Protein AF-A0A8F6MH84-F1 (afdb_monomer)

Structure (mmCIF, N/CA/C/O backbone):
data_AF-A0A8F6MH84-F1
#
_entry.id   AF-A0A8F6MH84-F1
#
loop_
_atom_site.group_PDB
_atom_site.id
_atom_site.type_symbol
_atom_site.label_atom_id
_atom_site.label_alt_id
_atom_site.label_comp_id
_atom_site.label_asym_id
_atom_site.label_entity_id
_atom_site.label_seq_id
_atom_site.pdbx_PDB_ins_code
_atom_site.Cartn_x
_atom_site.Cartn_y
_atom_site.Cartn_z
_atom_site.occupancy
_atom_site.B_iso_or_equiv
_atom_site.auth_seq_id
_atom_site.auth_comp_id
_atom_site.auth_asym_id
_atom_site.auth_atom_id
_atom_site.pdbx_PDB_model_num
ATOM 1 N N . MET A 1 1 ? 9.974 -7.504 -6.153 1.00 73.50 1 MET A N 1
ATOM 2 C CA . MET A 1 1 ? 9.550 -6.147 -6.557 1.00 73.50 1 MET A CA 1
ATOM 3 C C . MET A 1 1 ? 8.212 -5.736 -5.960 1.00 73.50 1 MET A C 1
ATOM 5 O O . MET A 1 1 ? 8.173 -4.753 -5.238 1.00 73.50 1 MET A O 1
ATOM 9 N N . ARG A 1 2 ? 7.103 -6.448 -6.228 1.00 77.94 2 ARG A N 1
ATOM 10 C CA . ARG A 1 2 ? 5.783 -6.047 -5.703 1.00 77.94 2 ARG A CA 1
ATOM 11 C C . ARG A 1 2 ? 5.689 -6.111 -4.172 1.00 77.94 2 ARG A C 1
ATOM 13 O O . ARG A 1 2 ? 5.388 -5.097 -3.559 1.00 77.94 2 ARG A O 1
ATOM 20 N N . ASN A 1 3 ? 6.020 -7.259 -3.575 1.00 82.62 3 ASN A N 1
ATOM 21 C CA . ASN A 1 3 ? 6.021 -7.410 -2.115 1.00 82.62 3 ASN A CA 1
ATOM 22 C C . ASN A 1 3 ? 6.933 -6.381 -1.430 1.00 82.62 3 ASN A C 1
ATOM 24 O O . ASN A 1 3 ? 6.510 -5.758 -0.470 1.00 82.62 3 ASN A O 1
ATOM 28 N N . GLU A 1 4 ? 8.130 -6.140 -1.972 1.00 85.44 4 GLU A N 1
ATOM 29 C CA . GLU A 1 4 ? 9.074 -5.151 -1.429 1.00 85.44 4 GLU A CA 1
ATOM 30 C C . GLU A 1 4 ? 8.508 -3.726 -1.455 1.00 85.44 4 GLU A C 1
ATOM 32 O O . GLU A 1 4 ? 8.646 -2.992 -0.482 1.00 85.44 4 GLU A O 1
ATOM 37 N N . TYR A 1 5 ? 7.814 -3.346 -2.533 1.00 85.25 5 TYR A N 1
ATOM 38 C CA . TYR A 1 5 ? 7.104 -2.071 -2.596 1.00 85.25 5 TYR A CA 1
ATOM 39 C C . TYR A 1 5 ? 5.955 -2.004 -1.581 1.00 85.25 5 TYR A C 1
ATOM 41 O O . TYR A 1 5 ? 5.779 -0.978 -0.932 1.00 85.25 5 TYR A O 1
ATOM 49 N N . GLU A 1 6 ? 5.178 -3.078 -1.417 1.00 86.31 6 GLU A N 1
ATOM 50 C CA . GLU A 1 6 ? 4.079 -3.128 -0.445 1.00 86.31 6 GLU A CA 1
ATOM 51 C C . GLU A 1 6 ? 4.586 -3.045 1.002 1.00 86.31 6 GLU A C 1
ATOM 53 O O . GLU A 1 6 ? 3.969 -2.371 1.827 1.00 86.31 6 GLU A O 1
ATOM 58 N N . GLU A 1 7 ? 5.706 -3.697 1.314 1.00 88.56 7 GLU A N 1
ATOM 59 C CA . GLU A 1 7 ? 6.374 -3.615 2.615 1.00 88.56 7 GLU A CA 1
ATOM 60 C C . GLU A 1 7 ? 6.944 -2.216 2.855 1.00 88.56 7 GLU A C 1
ATOM 62 O O . GLU A 1 7 ? 6.592 -1.586 3.852 1.00 88.56 7 GLU A O 1
ATOM 67 N N . TRP A 1 8 ? 7.690 -1.668 1.892 1.00 87.88 8 TRP A N 1
ATOM 68 C CA . TRP A 1 8 ? 8.205 -0.300 1.961 1.00 87.88 8 TRP A CA 1
ATOM 69 C C . TRP A 1 8 ? 7.083 0.728 2.127 1.00 87.88 8 TRP A C 1
ATOM 71 O O . TRP A 1 8 ? 7.198 1.648 2.941 1.00 87.88 8 TRP A O 1
ATOM 81 N N . LEU A 1 9 ? 5.982 0.578 1.379 1.00 86.12 9 LEU A N 1
ATOM 82 C CA . LEU A 1 9 ? 4.846 1.489 1.444 1.00 86.12 9 LEU A CA 1
ATOM 83 C C . LEU A 1 9 ? 4.220 1.442 2.834 1.00 86.12 9 LEU A C 1
ATOM 85 O O . LEU A 1 9 ? 3.969 2.504 3.388 1.00 86.12 9 LEU A O 1
ATOM 89 N N . LYS A 1 10 ? 4.036 0.255 3.428 1.00 87.19 10 LYS A N 1
ATOM 90 C CA . LYS A 1 10 ? 3.501 0.093 4.795 1.00 87.19 10 LYS A CA 1
ATOM 91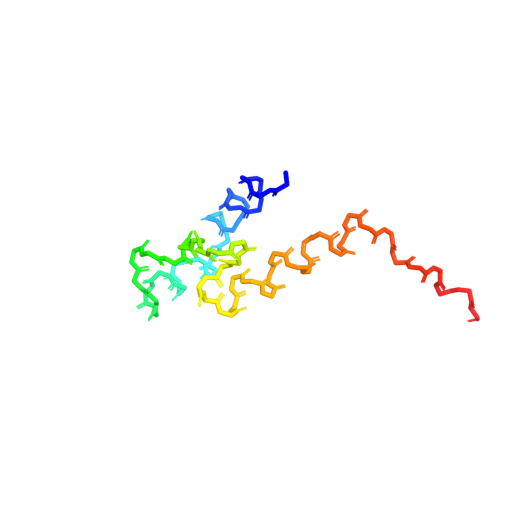 C C . LYS A 1 10 ? 4.339 0.802 5.860 1.00 87.19 10 LYS A C 1
ATOM 93 O O . LYS A 1 10 ? 3.777 1.246 6.861 1.00 87.19 10 LYS A O 1
ATOM 98 N N . GLU A 1 11 ? 5.645 0.932 5.648 1.00 88.50 11 GLU A N 1
ATOM 99 C CA . GLU A 1 11 ? 6.549 1.665 6.541 1.00 88.50 11 GLU A CA 1
ATOM 100 C C . GLU A 1 11 ? 6.463 3.191 6.369 1.00 88.50 11 GLU A C 1
ATOM 102 O O . GLU A 1 11 ? 6.854 3.940 7.268 1.00 88.50 11 GLU A O 1
ATOM 107 N N . GLN A 1 12 ? 5.923 3.686 5.249 1.00 85.25 12 GLN A N 1
ATOM 108 C CA . GLN A 1 12 ? 5.814 5.121 5.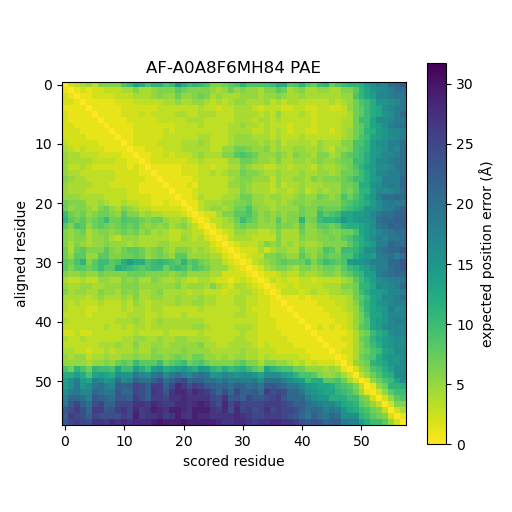009 1.00 85.25 12 GLN A CA 1
ATOM 109 C C . GLN A 1 12 ? 4.682 5.760 5.830 1.00 85.25 12 GLN A C 1
ATOM 111 O O . GLN A 1 12 ? 3.572 5.227 5.909 1.00 85.25 12 GLN A O 1
ATOM 116 N N . PRO A 1 13 ? 4.875 6.987 6.350 1.00 84.25 13 PRO A N 1
ATOM 117 C CA . PRO A 1 13 ? 3.827 7.704 7.080 1.00 84.25 13 PRO A CA 1
ATOM 118 C C . PRO A 1 13 ? 2.582 7.970 6.219 1.00 84.25 13 PRO A C 1
ATOM 120 O O . PRO A 1 13 ? 1.465 7.993 6.740 1.00 84.25 13 PRO A O 1
ATOM 123 N N . ILE A 1 14 ? 2.757 8.098 4.897 1.00 84.00 14 ILE A N 1
ATOM 124 C CA . ILE A 1 14 ? 1.661 8.290 3.939 1.00 84.00 14 ILE A CA 1
ATOM 125 C C . ILE A 1 14 ? 0.723 7.078 3.868 1.00 84.00 14 ILE A C 1
ATOM 127 O O . ILE A 1 14 ? -0.440 7.232 3.508 1.00 84.00 14 ILE A O 1
ATOM 131 N N . TYR A 1 15 ? 1.167 5.883 4.264 1.00 85.88 15 TYR A N 1
ATOM 132 C CA . TYR A 1 15 ? 0.333 4.684 4.226 1.00 85.88 15 TYR A CA 1
ATOM 133 C C . TYR A 1 15 ? -0.865 4.769 5.161 1.00 85.88 15 TYR A C 1
ATOM 135 O O . TYR A 1 15 ? -1.966 4.394 4.776 1.00 85.88 15 TYR A O 1
ATOM 143 N N . LYS A 1 16 ? -0.703 5.354 6.353 1.00 84.69 16 LYS A N 1
ATOM 144 C CA . LYS A 1 16 ? -1.838 5.592 7.262 1.00 84.69 16 LYS A CA 1
ATOM 145 C C . LYS A 1 16 ? -2.877 6.512 6.626 1.00 84.69 16 LYS A C 1
ATOM 147 O O . LYS A 1 16 ? -4.074 6.280 6.755 1.00 84.69 16 LYS A O 1
ATOM 152 N N . THR A 1 17 ? -2.418 7.529 5.903 1.00 86.94 17 THR A N 1
ATOM 153 C CA . THR A 1 17 ? -3.276 8.447 5.150 1.00 86.94 17 THR A CA 1
ATOM 154 C C . THR A 1 17 ? -3.962 7.748 3.977 1.00 86.94 17 THR A C 1
ATOM 156 O O . THR A 1 17 ? -5.147 7.968 3.747 1.00 86.94 17 THR A O 1
ATOM 159 N N . LEU A 1 18 ? -3.250 6.872 3.268 1.00 83.75 18 LEU A N 1
ATOM 160 C CA . LEU A 1 18 ? -3.795 6.054 2.188 1.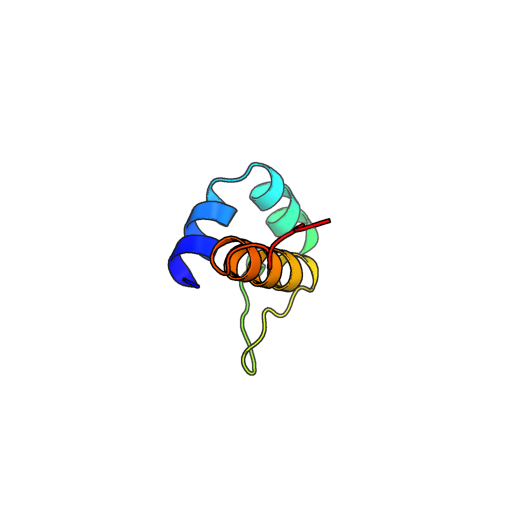00 83.75 18 LEU A CA 1
ATOM 161 C C . LEU A 1 18 ? -4.864 5.082 2.711 1.00 83.75 18 LEU A C 1
ATOM 163 O O . LEU A 1 18 ? -5.946 5.014 2.139 1.00 83.75 18 LEU A O 1
ATOM 167 N N . VAL A 1 19 ? -4.623 4.405 3.835 1.00 86.88 19 VAL A N 1
ATOM 168 C CA . VAL A 1 19 ? -5.614 3.539 4.497 1.00 86.88 19 VAL A CA 1
ATOM 169 C C . VAL A 1 19 ? -6.819 4.344 4.986 1.00 86.88 19 VAL A C 1
ATOM 171 O O . VAL A 1 19 ? -7.950 3.884 4.876 1.00 86.88 19 VAL A O 1
ATOM 174 N N . PHE A 1 20 ? -6.617 5.565 5.482 1.00 85.06 20 PHE A N 1
ATOM 175 C CA . PHE A 1 20 ? -7.725 6.434 5.878 1.00 85.06 20 PHE A CA 1
ATOM 176 C C . PHE A 1 20 ? -8.596 6.859 4.684 1.00 85.06 20 PHE A C 1
ATOM 178 O O . PHE A 1 20 ? -9.818 6.865 4.789 1.00 85.06 20 PHE A O 1
ATOM 185 N N . GLN A 1 21 ? -7.982 7.194 3.544 1.00 83.19 21 GLN A N 1
ATOM 186 C CA . GLN A 1 21 ? -8.699 7.654 2.348 1.00 83.19 21 GLN A CA 1
ATOM 187 C C . GLN A 1 21 ? -9.361 6.516 1.561 1.00 83.19 21 GLN A C 1
ATOM 189 O O . GLN A 1 21 ? -10.479 6.669 1.076 1.00 83.19 21 GLN A O 1
ATOM 194 N N . TYR A 1 22 ? -8.673 5.384 1.422 1.00 81.75 22 TYR A N 1
ATOM 195 C CA . TYR A 1 22 ? -9.064 4.280 0.540 1.00 81.75 22 TYR A CA 1
ATOM 196 C C . TYR A 1 22 ? -9.562 3.038 1.296 1.00 81.75 22 TYR A C 1
ATOM 198 O O . TYR A 1 22 ? -10.008 2.068 0.678 1.00 81.75 22 TYR A O 1
ATOM 206 N N . GLY A 1 23 ? -9.512 3.072 2.629 1.00 80.62 23 GLY A N 1
ATOM 207 C CA . GLY A 1 23 ? -9.854 1.965 3.513 1.00 80.62 23 GLY A CA 1
ATOM 208 C C . GLY A 1 23 ? -8.737 0.927 3.652 1.00 80.62 23 GLY A C 1
ATOM 209 O O . GLY A 1 23 ? -7.641 1.057 3.111 1.00 80.62 23 GLY A O 1
ATOM 210 N N . ASP A 1 24 ? -9.055 -0.159 4.358 1.00 74.44 24 ASP A N 1
ATOM 211 C CA . ASP A 1 24 ? -8.141 -1.281 4.633 1.00 74.44 24 ASP A CA 1
ATOM 212 C C . ASP A 1 24 ? -7.602 -1.948 3.352 1.00 74.44 24 ASP A C 1
ATOM 214 O O . ASP A 1 24 ? -6.499 -2.488 3.304 1.00 74.44 24 ASP A O 1
ATOM 218 N N . LYS A 1 25 ? -8.353 -1.831 2.252 1.00 77.94 25 LYS A N 1
ATOM 219 C CA . LYS A 1 25 ? -8.027 -2.441 0.965 1.00 77.94 25 LYS A CA 1
ATOM 220 C C . LYS A 1 25 ? -7.289 -1.484 0.020 1.00 77.94 25 LYS A C 1
ATOM 222 O O . LYS A 1 25 ? -7.648 -1.334 -1.150 1.00 77.94 25 LYS A O 1
ATOM 227 N N . VAL A 1 26 ? -6.255 -0.818 0.524 1.00 82.06 26 VAL A N 1
ATOM 228 C CA . VAL A 1 26 ? -5.457 0.127 -0.274 1.00 82.06 26 VAL A CA 1
ATOM 229 C C . VAL A 1 26 ? -4.457 -0.560 -1.212 1.00 82.06 26 VAL A C 1
ATOM 231 O O . VAL A 1 26 ? -4.061 0.000 -2.225 1.00 82.06 26 VAL A O 1
ATOM 234 N N . LEU A 1 27 ? -4.110 -1.816 -0.932 1.00 81.69 27 LEU A N 1
ATOM 235 C CA . LEU A 1 27 ? -3.214 -2.636 -1.753 1.00 81.69 27 LEU A CA 1
ATOM 236 C C . LEU A 1 27 ? -3.976 -3.635 -2.640 1.00 81.69 27 LEU A C 1
ATOM 238 O O . LEU A 1 27 ? -3.445 -4.683 -3.005 1.00 81.69 27 LEU A O 1
ATOM 242 N N . ILE A 1 28 ? -5.244 -3.350 -2.981 1.00 84.94 28 ILE A N 1
ATOM 243 C CA . ILE A 1 28 ? -5.976 -4.205 -3.927 1.00 84.94 28 ILE A CA 1
ATOM 244 C C . ILE A 1 28 ? -5.258 -4.158 -5.262 1.00 84.94 28 ILE A C 1
ATOM 246 O O . ILE A 1 28 ? -5.092 -3.089 -5.849 1.00 84.94 28 ILE A O 1
ATOM 250 N N . HIS A 1 29 ? -4.930 -5.340 -5.757 1.00 80.12 29 HIS A N 1
ATOM 251 C CA . HIS A 1 29 ? -4.351 -5.519 -7.065 1.00 80.12 29 HIS A CA 1
ATOM 252 C C . HIS A 1 29 ? -5.246 -6.451 -7.879 1.00 80.12 29 HIS A C 1
ATOM 254 O O . HIS A 1 29 ? -5.373 -7.632 -7.554 1.00 80.12 29 HIS A O 1
ATOM 260 N N . GLU A 1 30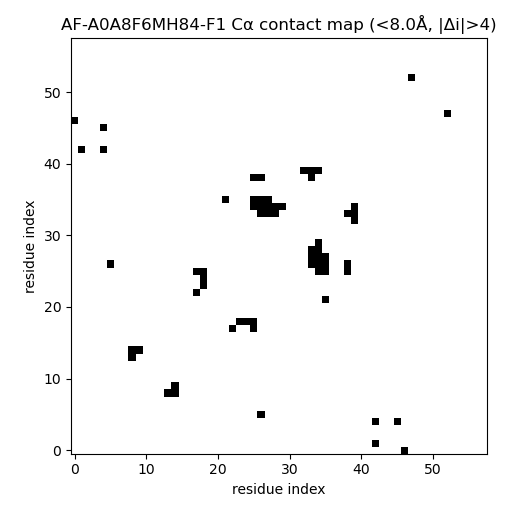 ? -5.866 -5.920 -8.928 1.00 80.44 30 GLU A N 1
ATOM 261 C CA . GLU A 1 30 ? -6.764 -6.646 -9.828 1.00 80.44 30 GLU A CA 1
ATOM 262 C C . GLU A 1 30 ? -6.343 -6.420 -11.279 1.00 80.44 30 GLU A C 1
ATOM 264 O O . GLU A 1 30 ? -5.866 -5.350 -11.639 1.00 80.44 30 GLU A O 1
ATOM 269 N N . CYS A 1 31 ? -6.498 -7.443 -12.124 1.00 77.12 31 CYS A N 1
ATOM 270 C CA . CYS A 1 31 ? -6.165 -7.376 -13.554 1.00 77.12 31 CYS A CA 1
ATOM 271 C C . CYS A 1 31 ? -4.743 -6.861 -13.876 1.00 77.12 31 CYS A C 1
ATOM 273 O O . CYS A 1 31 ? -4.532 -6.243 -14.914 1.00 77.12 31 CYS A O 1
ATOM 275 N N . GLY A 1 32 ? -3.760 -7.134 -13.011 1.00 79.38 32 GLY A N 1
ATOM 276 C CA . GLY A 1 32 ? -2.366 -6.739 -13.254 1.00 79.38 32 GLY A CA 1
ATOM 277 C C . GLY A 1 32 ? -2.000 -5.322 -12.801 1.00 79.38 32 GLY A C 1
ATOM 278 O O . GLY A 1 32 ? -0.887 -4.894 -13.081 1.00 79.38 32 GLY A O 1
ATOM 279 N N . ALA A 1 33 ? -2.912 -4.625 -12.120 1.00 81.12 33 ALA A N 1
ATOM 280 C CA . ALA A 1 33 ? -2.767 -3.236 -11.704 1.00 81.12 33 ALA A CA 1
ATOM 281 C C . ALA A 1 33 ? -3.263 -3.028 -10.262 1.00 81.12 33 ALA A C 1
ATOM 283 O O . ALA A 1 33 ? -4.159 -3.734 -9.785 1.00 81.12 33 ALA A O 1
ATOM 284 N N . TYR A 1 34 ? -2.716 -2.039 -9.559 1.00 85.44 34 TYR A N 1
ATOM 285 C CA . TYR A 1 34 ? -3.295 -1.563 -8.308 1.00 85.44 34 TYR A CA 1
ATOM 286 C C . TYR A 1 34 ? -4.573 -0.778 -8.584 1.00 85.44 34 TYR A C 1
ATOM 288 O O . TYR A 1 34 ? -4.624 0.126 -9.414 1.00 85.44 34 TYR A O 1
ATOM 296 N N . LYS A 1 35 ? -5.620 -1.082 -7.815 1.00 84.12 35 LYS A N 1
ATOM 297 C CA . LYS A 1 35 ? -6.931 -0.438 -7.951 1.00 84.12 35 LYS A CA 1
ATOM 298 C C . LYS A 1 35 ? -6.879 1.069 -7.698 1.00 84.12 35 LYS A C 1
ATOM 300 O O . LYS A 1 35 ? -7.667 1.822 -8.265 1.00 84.12 35 LYS A O 1
ATOM 305 N N . HIS A 1 36 ? -5.975 1.501 -6.821 1.00 84.94 36 HIS A N 1
ATOM 306 C CA . HIS A 1 36 ? -5.819 2.903 -6.456 1.00 84.94 36 HIS A CA 1
ATOM 307 C C . HIS A 1 36 ? -4.669 3.520 -7.235 1.00 84.94 36 HIS A C 1
ATOM 309 O O . HIS A 1 36 ? -3.520 3.104 -7.091 1.00 84.94 36 HIS A O 1
ATOM 315 N N . LEU A 1 37 ? -4.979 4.565 -8.002 1.00 81.25 37 LEU A N 1
ATOM 316 C CA . LEU A 1 37 ? -4.022 5.238 -8.878 1.00 81.25 37 LEU A CA 1
ATOM 317 C C . LEU A 1 37 ? -2.774 5.727 -8.127 1.00 81.25 37 LEU A C 1
ATOM 319 O O . LEU A 1 37 ? -1.672 5.623 -8.646 1.00 81.25 37 LEU A O 1
ATOM 323 N N . ALA A 1 38 ? -2.923 6.218 -6.893 1.00 82.75 38 ALA A N 1
ATOM 324 C CA . ALA A 1 38 ? -1.789 6.667 -6.083 1.00 82.75 38 ALA A CA 1
ATOM 325 C C . ALA A 1 38 ? -0.793 5.534 -5.762 1.00 82.75 38 ALA A C 1
ATOM 327 O O . ALA A 1 38 ? 0.415 5.765 -5.724 1.00 82.75 38 ALA A O 1
ATOM 328 N N . VAL A 1 39 ? -1.299 4.314 -5.560 1.00 85.06 39 VAL A N 1
ATOM 329 C CA . VAL A 1 39 ? -0.488 3.122 -5.275 1.00 85.06 39 VAL A CA 1
ATOM 330 C C . VAL A 1 39 ? 0.127 2.580 -6.564 1.00 85.06 39 VAL A C 1
ATOM 332 O O . VAL A 1 39 ? 1.309 2.258 -6.581 1.00 85.06 39 VAL A O 1
ATOM 335 N N . GLU A 1 40 ? -0.626 2.574 -7.668 1.00 87.31 40 GLU A N 1
ATOM 336 C CA . GLU A 1 40 ? -0.096 2.218 -8.991 1.00 87.31 40 GLU A CA 1
ATOM 337 C C . GLU A 1 40 ? 1.047 3.151 -9.407 1.00 87.31 40 GLU A C 1
ATOM 339 O O . GLU A 1 40 ? 2.127 2.695 -9.765 1.00 87.31 40 GLU A O 1
ATOM 344 N N . LEU A 1 41 ? 0.852 4.468 -9.303 1.00 84.62 41 LEU A N 1
ATOM 345 C CA . LEU A 1 41 ? 1.878 5.453 -9.647 1.00 84.62 41 LEU A CA 1
ATOM 346 C C . LEU A 1 41 ? 3.127 5.300 -8.777 1.00 84.62 41 LEU A C 1
ATOM 348 O O . LEU A 1 41 ? 4.243 5.393 -9.287 1.00 84.62 41 LEU A O 1
ATOM 352 N N . GLY A 1 42 ? 2.954 5.035 -7.480 1.00 86.19 42 GLY A N 1
ATOM 353 C CA . GLY A 1 42 ? 4.073 4.754 -6.588 1.00 86.19 42 GLY A CA 1
ATOM 354 C C . GLY A 1 42 ? 4.818 3.474 -6.973 1.00 86.19 42 GLY A C 1
ATOM 355 O O . GLY A 1 42 ? 6.047 3.464 -6.950 1.00 86.19 42 GLY A O 1
ATOM 356 N N . TYR A 1 43 ? 4.100 2.427 -7.383 1.00 86.12 43 TYR A N 1
ATOM 357 C CA . TYR A 1 43 ? 4.694 1.173 -7.836 1.00 86.12 43 TYR A CA 1
ATOM 358 C C . TYR A 1 43 ? 5.447 1.328 -9.163 1.00 86.12 43 TYR A C 1
ATOM 360 O O . TYR A 1 43 ? 6.586 0.880 -9.282 1.00 86.12 43 TYR A O 1
ATOM 368 N N . GLN A 1 44 ? 4.868 2.035 -10.136 1.00 85.25 44 GLN A N 1
ATOM 369 C CA . GLN A 1 44 ? 5.533 2.359 -11.401 1.00 85.25 44 GLN A CA 1
ATOM 370 C C . GLN A 1 44 ? 6.794 3.200 -11.169 1.00 85.25 44 GLN A C 1
ATOM 372 O O . GLN A 1 44 ? 7.836 2.912 -11.749 1.00 85.25 44 GLN A O 1
ATOM 377 N N . ALA A 1 45 ? 6.738 4.195 -10.277 1.00 85.50 45 ALA A N 1
ATOM 378 C CA . ALA A 1 45 ? 7.901 5.001 -9.905 1.00 85.50 45 ALA A CA 1
ATOM 379 C C . ALA A 1 45 ? 8.981 4.184 -9.176 1.00 85.50 45 ALA A C 1
ATOM 381 O O . ALA A 1 45 ? 10.171 4.437 -9.357 1.00 85.50 45 ALA A O 1
ATOM 382 N N . TRP A 1 46 ? 8.581 3.199 -8.369 1.00 84.44 46 TRP A N 1
ATOM 383 C CA . TRP A 1 46 ? 9.498 2.272 -7.709 1.00 84.44 46 TRP A CA 1
ATOM 384 C C . TRP A 1 46 ? 10.238 1.395 -8.724 1.00 84.44 46 TRP A C 1
ATOM 386 O O . TRP A 1 46 ? 11.466 1.347 -8.710 1.00 84.44 46 TRP A O 1
ATOM 396 N N . ILE A 1 47 ? 9.514 0.787 -9.669 1.00 84.44 47 ILE A N 1
ATOM 397 C CA . ILE A 1 47 ? 10.116 0.011 -10.765 1.00 84.44 47 ILE A CA 1
ATOM 398 C C . ILE A 1 47 ? 11.018 0.909 -11.623 1.00 84.44 47 ILE A C 1
ATOM 400 O O . ILE A 1 47 ? 12.136 0.527 -11.962 1.00 84.44 47 ILE A O 1
ATOM 404 N N . ALA A 1 48 ? 10.570 2.127 -11.936 1.00 79.81 48 ALA A N 1
ATOM 405 C CA . ALA A 1 48 ? 11.345 3.096 -12.707 1.00 79.81 48 ALA A CA 1
ATOM 406 C C . ALA A 1 48 ? 12.592 3.609 -11.970 1.00 79.81 48 ALA A C 1
ATOM 408 O O . ALA A 1 48 ? 13.477 4.157 -12.610 1.00 79.81 48 ALA A O 1
ATOM 409 N N . LYS A 1 49 ? 12.691 3.445 -10.645 1.00 67.19 49 LYS A N 1
ATOM 410 C CA . LYS A 1 49 ? 13.923 3.704 -9.884 1.00 67.19 49 LYS A CA 1
ATOM 411 C C . LYS A 1 49 ? 14.944 2.575 -10.023 1.00 67.19 49 LYS A C 1
ATOM 413 O O . LYS A 1 49 ? 16.142 2.841 -9.962 1.00 67.19 49 LYS A O 1
ATOM 418 N N . GLU A 1 50 ? 14.485 1.335 -10.181 1.00 58.31 50 GLU A N 1
ATOM 419 C CA . GLU A 1 50 ? 15.354 0.174 -10.416 1.00 58.31 50 GLU A CA 1
ATOM 420 C C . GLU A 1 50 ? 15.814 0.085 -11.880 1.00 58.31 50 GLU A C 1
ATOM 422 O O . GLU A 1 50 ? 16.904 -0.413 -12.171 1.00 58.31 50 GLU A O 1
ATOM 427 N N . VAL A 1 51 ? 15.039 0.645 -12.813 1.00 52.56 51 VAL A N 1
ATOM 428 C CA . VAL A 1 51 ? 15.499 0.933 -14.174 1.00 52.56 51 VAL A CA 1
ATOM 429 C C . VAL A 1 51 ? 16.315 2.222 -14.119 1.00 52.56 51 VAL A C 1
ATOM 431 O O . VAL A 1 51 ? 15.753 3.295 -13.947 1.00 52.56 51 VAL A O 1
ATOM 434 N N . LYS A 1 52 ? 17.649 2.126 -14.230 1.00 54.75 52 LYS A N 1
ATOM 435 C CA . LYS A 1 52 ? 18.552 3.292 -14.303 1.00 54.75 52 LYS A CA 1
ATOM 436 C C . LYS A 1 52 ? 17.898 4.432 -15.103 1.00 54.75 52 LYS A C 1
ATOM 438 O O . LYS A 1 52 ? 17.415 4.144 -16.202 1.00 54.75 52 LYS A O 1
ATOM 443 N N . PRO A 1 53 ? 17.930 5.695 -14.630 1.00 48.91 53 PRO A N 1
ATOM 444 C CA . PRO A 1 53 ? 17.577 6.809 -15.498 1.00 48.91 53 PRO A CA 1
ATOM 445 C C . PRO A 1 53 ? 18.428 6.666 -16.759 1.00 48.91 53 PRO A C 1
ATOM 447 O O . PRO A 1 53 ? 19.656 6.595 -16.663 1.00 48.91 53 PRO A O 1
ATOM 450 N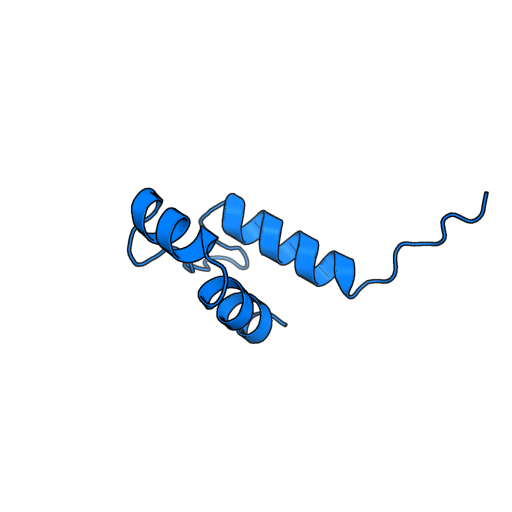 N . CYS A 1 54 ? 17.787 6.510 -17.922 1.00 53.66 54 CYS A N 1
ATOM 451 C CA . CYS A 1 54 ? 18.498 6.563 -19.189 1.00 53.66 54 CYS A 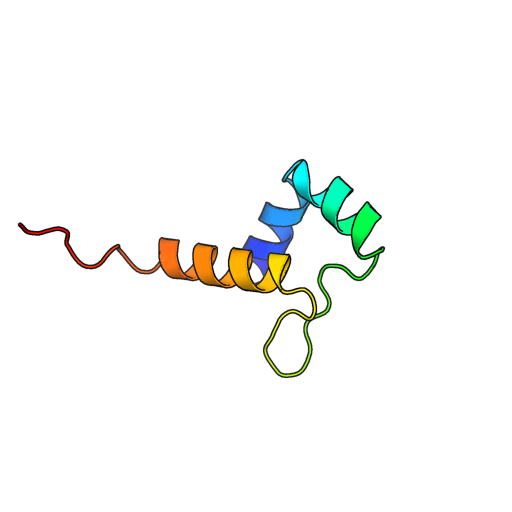CA 1
ATOM 452 C C . CYS A 1 54 ? 19.281 7.871 -19.172 1.00 53.66 54 CYS A C 1
ATOM 454 O O . CYS A 1 54 ? 18.677 8.929 -19.009 1.00 53.66 54 CYS A O 1
ATOM 456 N N . ASN A 1 55 ? 20.606 7.739 -19.213 1.00 54.31 55 ASN A N 1
ATOM 457 C CA . ASN A 1 55 ? 21.601 8.794 -19.179 1.00 54.31 55 ASN A CA 1
ATOM 458 C C . ASN A 1 55 ? 21.033 10.185 -19.494 1.00 54.31 55 ASN A C 1
ATOM 460 O O . ASN A 1 55 ? 20.654 10.462 -20.632 1.00 54.31 55 ASN A O 1
ATOM 464 N N . GLN A 1 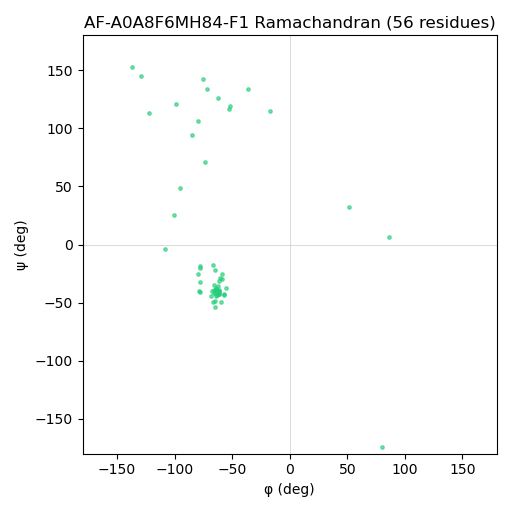56 ? 21.070 11.092 -18.517 1.00 51.34 56 GLN A N 1
ATOM 465 C CA . 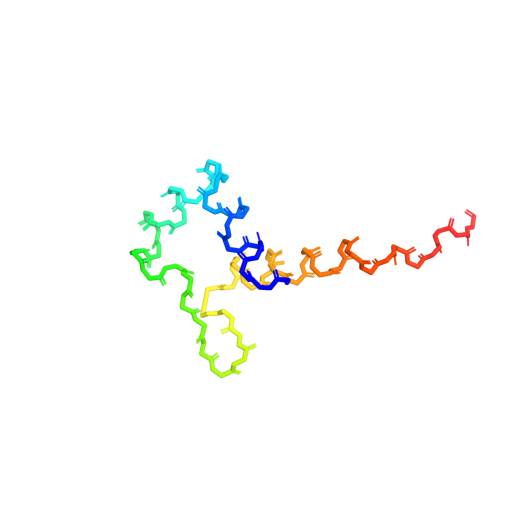GLN A 1 56 ? 21.271 12.500 -18.850 1.00 51.34 56 GLN A CA 1
ATOM 466 C C . GLN A 1 56 ? 22.743 12.669 -19.253 1.00 51.34 56 GLN A C 1
ATOM 468 O O . GLN A 1 56 ? 23.543 13.211 -18.500 1.00 51.34 56 GLN A O 1
ATOM 473 N N . ASP A 1 57 ? 23.100 12.134 -20.421 1.00 47.06 57 ASP A N 1
ATOM 474 C CA . ASP A 1 57 ? 24.211 12.642 -21.219 1.00 47.06 57 ASP A CA 1
ATOM 475 C C . ASP A 1 57 ? 23.632 13.785 -22.056 1.00 47.06 57 ASP A C 1
ATOM 477 O O . ASP A 1 57 ? 23.021 13.548 -23.102 1.00 47.06 57 ASP A O 1
ATOM 481 N N . ASN A 1 58 ? 23.754 15.012 -21.548 1.00 39.34 58 ASN A N 1
ATOM 482 C CA . ASN A 1 58 ? 23.923 16.197 -22.386 1.00 39.34 58 ASN A CA 1
ATOM 483 C C . ASN A 1 58 ? 24.585 17.325 -21.592 1.00 39.34 58 ASN A C 1
ATOM 485 O O . ASN A 1 58 ? 23.978 17.760 -20.586 1.00 39.34 58 ASN A O 1
#

pLDDT: mean 78.2, std 12.36, range [39.34, 88.56]

Organism: Acinetobacter junii (NCBI:txid40215)

Solvent-accessible surface area (backbone atoms only — not comparable to full-atom values): 3599 Å² total; per-residue (Å²): 109,68,68,58,50,54,53,55,43,67,72,36,79,62,36,61,56,43,32,69,76,59,33,94,66,48,81,41,68,55,98,91,39,46,76,40,64,73,54,34,54,51,51,54,52,50,54,53,63,74,44,68,77,78,72,89,81,126

Secondary structure (DSSP, 8-state):
-HHHHHHHHHHSHHHHHHHHHH-S-TT-EETTEESSHHHHHHHHHHHHHHS-------

Foldseek 3Di:
DLVVLVVVLVPDPCNVVQCVVVNPQQQDDDPNAGPDPVSRVSVVVVVVVVVPDPDPPD

Mean predicted aligned error: 7.84 Å

Sequence 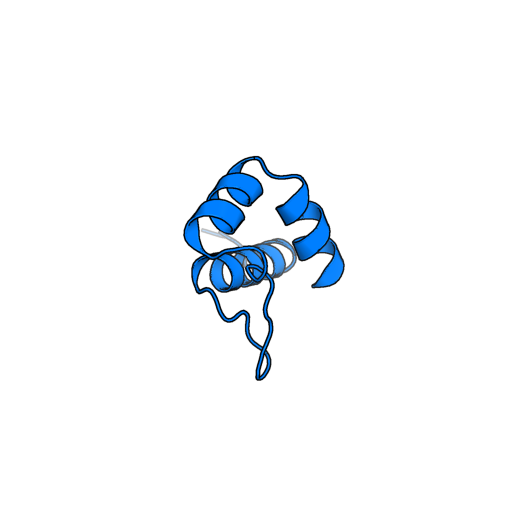(58 aa):
MRNEYEEWLKEQPIYKTLVFQYGDKVLIHECGAYKHLAVELGYQAWIAKEVKPCNQDN

Radius of gyration: 13.18 Å; Cα contacts (8 Å, |Δi|>4): 32; chains: 1; bounding box: 34×24×30 Å